Protein AF-A0A6A4NWA4-F1 (afdb_monomer_lite)

Secondary structure (DSSP, 8-state):
------PPPPPEEEEEETTEEEEEETT---STTHHHHHHHHHHHHHHH-----S-TTHHHHHHHTT--

Radius of gyration: 19.05 Å; chains: 1; bounding box: 47×36×36 Å

Foldseek 3Di:
DDDPPPPDFFDKDWDADPNDIDIDGVPDPPPPCSVVVVVVVVVVVVVVPDDPPDDPPPVVVVVVVVVD

Organism: Lupinus albus (NCBI:txid3870)

pLDDT: mean 74.34, std 15.26, ra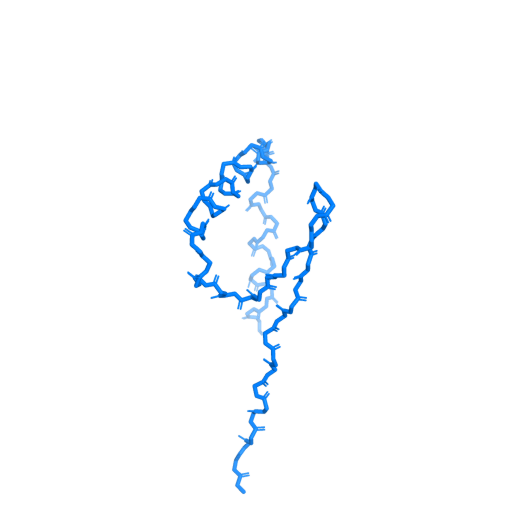nge [45.22, 94.38]

Structure (mmCIF, N/CA/C/O backbone):
data_AF-A0A6A4NWA4-F1
#
_entry.id   AF-A0A6A4NWA4-F1
#
loop_
_atom_site.group_PDB
_atom_site.id
_atom_site.type_symbol
_atom_site.label_atom_id
_atom_site.label_alt_id
_atom_site.label_comp_id
_atom_site.label_asym_id
_atom_site.label_entity_id
_atom_site.label_seq_id
_atom_site.pdbx_PDB_ins_code
_atom_site.Cartn_x
_atom_site.Cartn_y
_atom_site.Cartn_z
_atom_site.occupancy
_atom_site.B_iso_or_equiv
_atom_site.auth_seq_id
_atom_site.auth_comp_id
_atom_site.auth_asym_id
_atom_site.auth_atom_id
_atom_site.pdbx_PDB_model_num
ATOM 1 N N . MET A 1 1 ? 38.908 3.181 -6.309 1.00 47.75 1 MET A N 1
ATOM 2 C CA . MET A 1 1 ? 37.645 3.720 -6.859 1.00 47.75 1 MET A CA 1
ATOM 3 C C . MET A 1 1 ? 36.650 3.843 -5.718 1.00 47.75 1 MET A C 1
ATOM 5 O O . MET A 1 1 ? 36.646 2.981 -4.850 1.00 47.75 1 MET A O 1
ATOM 9 N N . ARG A 1 2 ? 35.920 4.959 -5.662 1.00 56.22 2 ARG A N 1
ATOM 10 C CA . ARG A 1 2 ? 34.924 5.270 -4.625 1.00 56.22 2 ARG A CA 1
ATOM 11 C C . ARG A 1 2 ? 33.728 4.309 -4.746 1.00 56.22 2 ARG A C 1
ATOM 13 O O . ARG A 1 2 ? 33.502 3.776 -5.826 1.00 56.22 2 ARG A O 1
ATOM 20 N N . GLY A 1 3 ? 33.046 4.075 -3.625 1.00 54.72 3 GLY A N 1
ATOM 21 C CA . GLY A 1 3 ? 32.072 3.008 -3.382 1.00 54.72 3 GLY A CA 1
ATOM 22 C C . GLY A 1 3 ? 31.116 2.669 -4.525 1.00 54.72 3 GLY A C 1
ATOM 23 O O . GLY A 1 3 ? 30.341 3.512 -4.967 1.00 54.72 3 GLY A O 1
ATOM 24 N N . LEU A 1 4 ? 31.103 1.391 -4.912 1.00 61.25 4 LEU A N 1
ATOM 25 C CA . LEU A 1 4 ? 29.892 0.783 -5.447 1.00 61.25 4 LEU A CA 1
ATOM 26 C C . LEU A 1 4 ? 28.938 0.624 -4.263 1.00 61.25 4 LEU A C 1
ATOM 28 O O . LEU A 1 4 ? 29.044 -0.328 -3.490 1.00 61.25 4 LEU A O 1
ATOM 32 N N . MET A 1 5 ? 28.0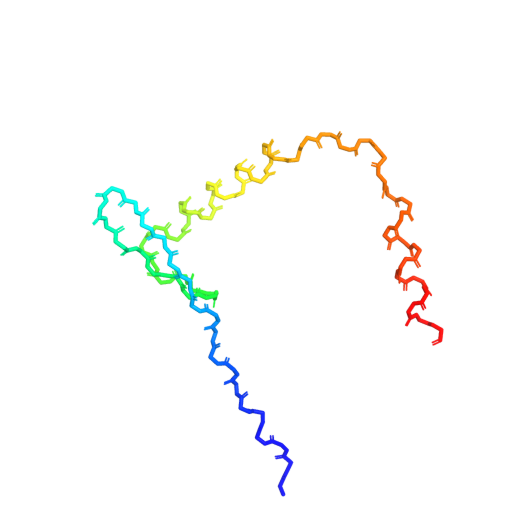45 1.593 -4.076 1.00 62.78 5 MET A N 1
ATOM 33 C CA . MET A 1 5 ? 26.824 1.336 -3.324 1.00 62.78 5 MET A CA 1
ATOM 34 C C . MET A 1 5 ? 26.082 0.277 -4.134 1.00 62.78 5 MET A C 1
ATOM 36 O O . MET A 1 5 ? 25.566 0.568 -5.207 1.00 62.78 5 MET A O 1
ATOM 40 N N . VAL A 1 6 ? 26.127 -0.973 -3.675 1.00 65.81 6 VAL A N 1
ATOM 41 C CA . VAL A 1 6 ? 25.202 -1.996 -4.156 1.00 65.81 6 VAL A CA 1
ATOM 42 C C . VAL A 1 6 ? 23.825 -1.465 -3.791 1.00 65.81 6 VAL A C 1
ATOM 44 O O . VAL A 1 6 ? 23.512 -1.360 -2.600 1.00 65.81 6 VAL A O 1
ATOM 47 N N . GLU A 1 7 ? 23.053 -1.029 -4.786 1.00 65.25 7 GLU A N 1
ATOM 48 C CA . GLU A 1 7 ? 21.649 -0.721 -4.553 1.00 65.25 7 GLU A CA 1
ATOM 49 C C . GLU A 1 7 ? 21.024 -1.983 -3.968 1.00 65.25 7 GLU A C 1
ATOM 51 O O . GLU A 1 7 ? 21.105 -3.064 -4.550 1.00 65.25 7 GLU A O 1
ATOM 56 N N . LYS A 1 8 ? 20.511 -1.873 -2.740 1.00 70.06 8 LYS A N 1
ATOM 57 C CA . LYS A 1 8 ? 19.750 -2.971 -2.159 1.00 70.06 8 LYS A CA 1
ATOM 58 C C . LYS A 1 8 ? 18.509 -3.124 -3.017 1.00 70.06 8 LYS A C 1
ATOM 60 O O . LYS A 1 8 ? 17.816 -2.129 -3.231 1.00 70.06 8 LYS A O 1
ATOM 65 N N . ASP A 1 9 ? 18.230 -4.349 -3.448 1.00 69.38 9 ASP A N 1
ATOM 66 C CA . ASP A 1 9 ? 16.966 -4.640 -4.105 1.00 69.38 9 ASP A CA 1
ATOM 67 C C . ASP A 1 9 ? 15.820 -4.112 -3.227 1.00 69.38 9 ASP A C 1
ATOM 69 O O . ASP A 1 9 ? 15.845 -4.302 -1.998 1.00 69.38 9 ASP A O 1
ATOM 73 N N . PRO A 1 10 ? 14.848 -3.394 -3.814 1.00 73.94 10 PRO A N 1
ATOM 74 C CA . PRO A 1 10 ? 13.710 -2.899 -3.065 1.00 73.94 10 PRO A CA 1
ATOM 75 C C . PRO A 1 10 ? 13.015 -4.061 -2.355 1.00 73.94 10 PRO A C 1
ATOM 77 O O . PRO A 1 10 ? 12.952 -5.185 -2.854 1.00 73.94 10 PRO A O 1
ATOM 80 N N . GLY A 1 11 ? 12.501 -3.785 -1.155 1.00 83.75 11 GLY A N 1
ATOM 81 C CA . GLY A 1 11 ? 11.807 -4.796 -0.367 1.00 83.75 11 GLY A CA 1
ATOM 82 C C . GLY A 1 11 ? 10.633 -5.378 -1.152 1.00 83.75 11 GLY A C 1
ATOM 83 O O . GLY A 1 11 ? 9.764 -4.632 -1.605 1.00 83.75 11 GLY A O 1
ATOM 84 N N . LEU A 1 12 ? 10.615 -6.703 -1.287 1.00 85.94 12 LEU A N 1
ATOM 85 C CA . LEU A 1 12 ? 9.483 -7.452 -1.816 1.00 85.94 12 LEU A CA 1
ATOM 86 C C . LEU A 1 12 ? 8.601 -7.909 -0.658 1.00 85.94 12 LEU A C 1
ATOM 88 O O . LEU A 1 12 ? 9.081 -8.430 0.349 1.00 85.94 12 LEU A O 1
ATOM 92 N N . SER A 1 13 ? 7.300 -7.723 -0.817 1.00 85.44 13 SER A N 1
ATOM 93 C CA . SER A 1 13 ? 6.279 -8.204 0.107 1.00 85.44 13 SER A CA 1
ATOM 94 C C . SER A 1 13 ? 5.188 -8.932 -0.664 1.00 85.44 13 SER A C 1
ATOM 96 O O . SER A 1 13 ? 5.035 -8.737 -1.870 1.00 85.44 13 SER A O 1
ATOM 98 N N . TRP A 1 14 ? 4.425 -9.776 0.023 1.00 90.38 14 TRP A N 1
ATOM 99 C CA . TRP A 1 14 ? 3.271 -10.436 -0.566 1.00 90.38 14 TRP A CA 1
ATOM 100 C C . TRP A 1 14 ? 2.107 -10.493 0.411 1.00 90.38 14 TRP A C 1
ATOM 102 O O . TRP A 1 14 ? 2.294 -10.468 1.630 1.00 90.38 14 TRP A O 1
ATOM 112 N N . ILE A 1 15 ? 0.905 -10.628 -0.135 1.00 86.94 15 ILE A N 1
ATOM 113 C CA . ILE A 1 15 ? -0.295 -10.992 0.616 1.00 86.94 15 ILE A CA 1
ATOM 114 C C . ILE A 1 15 ? -1.019 -12.119 -0.118 1.00 86.94 15 ILE A C 1
ATOM 116 O O . ILE A 1 15 ? -0.944 -12.219 -1.342 1.00 86.94 15 ILE A O 1
ATOM 120 N N . GLU A 1 16 ? -1.753 -12.935 0.630 1.00 93.50 16 GLU A N 1
ATOM 121 C CA . GLU A 1 16 ? -2.702 -13.895 0.073 1.00 93.50 16 GLU A CA 1
ATOM 122 C C . GLU A 1 16 ? -4.121 -13.365 0.292 1.00 93.50 16 GLU A C 1
ATOM 124 O O . GLU A 1 16 ? -4.525 -13.080 1.422 1.00 93.50 16 GLU A O 1
ATOM 129 N N . ALA A 1 17 ? -4.888 -13.221 -0.784 1.00 85.31 17 ALA A N 1
ATOM 130 C CA . ALA A 1 17 ? -6.274 -12.781 -0.735 1.00 85.31 17 ALA A CA 1
ATOM 131 C C . ALA A 1 17 ? -7.108 -13.615 -1.706 1.00 85.31 17 ALA A C 1
ATOM 133 O O . ALA A 1 17 ? -6.741 -13.790 -2.857 1.00 85.31 17 ALA A O 1
ATOM 134 N N . LYS A 1 18 ? -8.255 -14.139 -1.255 1.00 89.50 18 LYS A N 1
ATOM 135 C CA . LYS A 1 18 ? -9.169 -14.944 -2.094 1.00 89.50 18 LYS A CA 1
ATOM 136 C C . LYS A 1 18 ? -8.500 -16.136 -2.814 1.00 89.50 18 LYS A C 1
ATOM 138 O O . LYS A 1 18 ? -9.005 -16.562 -3.846 1.00 89.50 18 LYS A O 1
ATOM 143 N N . LYS A 1 19 ? -7.454 -16.725 -2.215 1.00 92.38 19 LYS A N 1
ATOM 144 C CA . L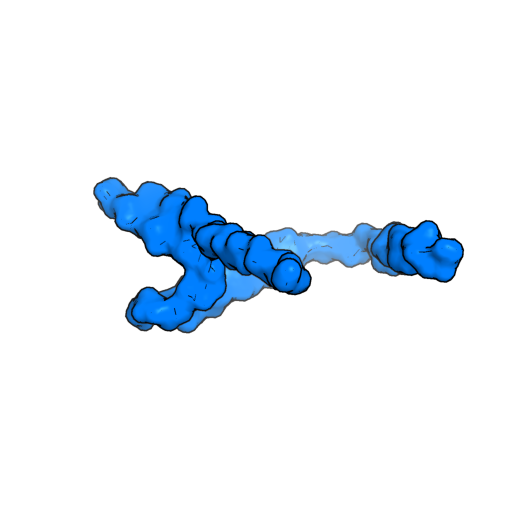YS A 1 19 ? -6.604 -17.798 -2.780 1.00 92.38 19 LYS A CA 1
ATOM 145 C C . LYS A 1 19 ? -5.651 -17.356 -3.902 1.00 92.38 19 LYS A C 1
ATOM 147 O O . LYS A 1 19 ? -5.038 -18.217 -4.523 1.00 92.38 19 LYS A O 1
ATOM 152 N N . ASP A 1 20 ? -5.492 -16.052 -4.109 1.00 89.75 20 ASP A N 1
ATOM 153 C CA . ASP A 1 20 ? -4.499 -15.477 -5.010 1.00 89.75 20 ASP A CA 1
ATOM 154 C C . ASP A 1 20 ? -3.367 -14.818 -4.212 1.00 89.75 20 ASP A C 1
ATOM 156 O O . ASP A 1 20 ? -3.590 -14.186 -3.173 1.00 89.75 20 ASP A O 1
ATOM 160 N N . ILE A 1 21 ? -2.135 -14.976 -4.703 1.00 89.38 21 ILE A N 1
ATOM 161 C CA . ILE A 1 21 ? -0.941 -14.342 -4.138 1.00 89.38 21 ILE A CA 1
ATOM 162 C C . ILE A 1 21 ? -0.667 -13.060 -4.916 1.00 89.38 21 ILE A C 1
ATOM 164 O O . ILE A 1 21 ? -0.453 -13.090 -6.127 1.00 89.38 21 ILE A O 1
ATOM 168 N N . HIS A 1 22 ? -0.614 -11.941 -4.202 1.00 84.38 22 HIS A N 1
ATOM 169 C CA . HIS A 1 22 ? -0.271 -10.640 -4.759 1.00 84.38 22 HIS A CA 1
ATOM 170 C C . HIS A 1 22 ? 1.092 -10.207 -4.226 1.00 84.38 22 HIS A C 1
ATOM 172 O O . HIS A 1 22 ? 1.278 -10.114 -3.012 1.00 84.38 22 HIS A O 1
ATOM 178 N N . VAL A 1 23 ? 2.037 -9.955 -5.132 1.00 85.75 23 VAL A N 1
ATOM 179 C CA . VAL A 1 23 ? 3.401 -9.511 -4.814 1.00 85.75 23 VAL A CA 1
ATOM 180 C C . VAL A 1 23 ? 3.510 -8.012 -5.059 1.00 85.75 23 VAL A C 1
ATOM 182 O O . VAL A 1 23 ? 3.040 -7.514 -6.078 1.00 85.75 23 VAL A O 1
ATOM 185 N N . PHE A 1 24 ? 4.156 -7.307 -4.136 1.00 83.12 24 PHE A N 1
ATOM 186 C CA . PHE A 1 24 ? 4.379 -5.869 -4.198 1.00 83.12 24 PHE A CA 1
ATOM 187 C C . PHE A 1 24 ? 5.849 -5.564 -3.944 1.00 83.12 24 PHE A C 1
ATOM 189 O O . PHE A 1 24 ? 6.428 -6.035 -2.959 1.00 83.12 24 PHE A O 1
ATOM 196 N N . SER A 1 25 ? 6.430 -4.739 -4.808 1.00 85.94 25 SER A N 1
ATOM 197 C CA . SER A 1 25 ? 7.746 -4.150 -4.585 1.00 85.94 25 SER A CA 1
ATOM 198 C C . SER A 1 25 ? 7.606 -2.751 -3.992 1.00 85.94 25 SER A C 1
ATOM 200 O O . SER A 1 25 ? 6.679 -2.004 -4.314 1.00 85.94 25 SER A O 1
ATOM 202 N N . SER A 1 26 ? 8.528 -2.380 -3.108 1.00 82.81 26 SER A N 1
ATOM 203 C CA . SER A 1 26 ? 8.577 -1.030 -2.554 1.00 82.81 26 SER A CA 1
ATOM 204 C C . SER A 1 26 ? 8.765 0.012 -3.662 1.00 82.81 26 SER A C 1
ATOM 206 O O . SER A 1 26 ? 9.775 0.003 -4.360 1.00 82.81 26 SER A O 1
ATOM 208 N N . GLY A 1 27 ? 7.821 0.951 -3.773 1.00 79.50 27 GLY A N 1
ATOM 209 C CA . GLY A 1 27 ? 7.852 2.024 -4.774 1.00 79.50 27 GLY A CA 1
ATOM 210 C C . GLY A 1 27 ? 7.298 1.639 -6.149 1.00 79.50 27 GLY A C 1
ATOM 211 O O . GLY A 1 27 ? 7.358 2.458 -7.063 1.00 79.50 27 GLY A O 1
ATOM 212 N N . ASP A 1 28 ? 6.751 0.431 -6.305 1.00 83.62 28 ASP A N 1
ATOM 213 C CA . ASP A 1 28 ? 6.079 0.022 -7.537 1.00 83.62 28 ASP A CA 1
ATOM 214 C C . ASP A 1 28 ? 4.755 0.775 -7.738 1.00 83.62 28 ASP A C 1
ATOM 216 O O . ASP A 1 28 ? 3.910 0.842 -6.844 1.00 83.62 28 ASP A O 1
ATOM 220 N N . ILE A 1 29 ? 4.589 1.328 -8.940 1.00 81.25 29 ILE A N 1
ATOM 221 C CA . ILE A 1 29 ? 3.391 2.042 -9.408 1.00 81.25 29 ILE A CA 1
ATOM 222 C C . ILE A 1 29 ? 2.837 1.443 -10.711 1.00 81.25 29 ILE A C 1
ATOM 224 O O . ILE A 1 29 ? 1.903 1.985 -11.292 1.00 81.25 29 ILE A O 1
ATOM 228 N N . SER A 1 30 ? 3.425 0.347 -11.203 1.00 84.44 30 SER A N 1
ATOM 229 C CA . SER A 1 30 ? 3.072 -0.269 -12.490 1.00 84.44 30 SER A CA 1
ATOM 230 C C . SER A 1 30 ? 1.770 -1.070 -12.444 1.00 84.44 30 SER A C 1
ATOM 232 O O . SER A 1 30 ? 1.189 -1.376 -13.487 1.00 84.44 30 SER A O 1
ATOM 234 N N . HIS A 1 31 ? 1.294 -1.405 -11.243 1.00 80.06 31 H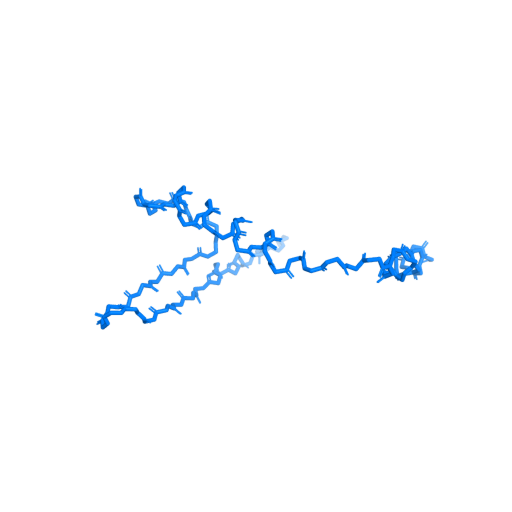IS A N 1
ATOM 235 C CA . HIS A 1 31 ? 0.069 -2.167 -11.064 1.00 80.06 31 HIS A CA 1
ATOM 236 C C . HIS A 1 31 ? -1.144 -1.372 -11.593 1.00 80.06 31 HIS A C 1
ATOM 238 O O . HIS A 1 31 ? -1.339 -0.232 -11.171 1.00 80.06 31 HIS A O 1
ATOM 244 N N . PRO A 1 32 ? -2.030 -1.956 -12.429 1.00 86.50 32 PRO A N 1
ATOM 245 C CA . PRO A 1 32 ? -3.188 -1.249 -12.999 1.00 86.50 32 PRO A CA 1
ATOM 246 C C . PRO A 1 32 ? -4.136 -0.623 -11.967 1.00 86.50 32 PRO A C 1
ATOM 248 O O . PRO A 1 32 ? -4.896 0.281 -12.287 1.00 86.50 32 PRO A O 1
ATOM 251 N N . MET A 1 33 ? -4.091 -1.123 -10.730 1.00 84.06 33 MET A N 1
ATOM 252 C CA . MET A 1 33 ? -4.895 -0.652 -9.597 1.00 84.06 33 MET A CA 1
ATOM 253 C C . MET A 1 33 ? -4.085 0.144 -8.557 1.00 84.06 33 MET A C 1
ATOM 255 O O . MET A 1 33 ? -4.538 0.282 -7.422 1.00 84.06 33 MET A O 1
ATOM 259 N N . ALA A 1 34 ? -2.872 0.608 -8.880 1.00 84.19 34 ALA A N 1
ATOM 260 C CA . ALA A 1 34 ? -1.996 1.293 -7.923 1.00 84.19 34 ALA A CA 1
ATOM 261 C C . ALA A 1 34 ? -2.697 2.485 -7.241 1.00 84.19 34 ALA A C 1
ATOM 263 O O . ALA A 1 34 ? -2.668 2.592 -6.013 1.00 84.19 34 ALA A O 1
ATOM 264 N N . ASP A 1 35 ? -3.409 3.305 -8.019 1.00 89.44 35 ASP A N 1
ATOM 265 C CA . ASP A 1 35 ? -4.156 4.463 -7.514 1.00 89.44 35 ASP A CA 1
ATOM 266 C C . ASP A 1 35 ? -5.270 4.060 -6.535 1.00 89.44 35 ASP A C 1
ATOM 268 O O . ASP A 1 35 ? -5.422 4.665 -5.471 1.00 89.44 35 ASP A O 1
ATOM 272 N N . GLU A 1 36 ? -6.030 3.009 -6.856 1.00 90.56 36 GLU A N 1
ATOM 273 C CA . GLU A 1 36 ? -7.118 2.503 -6.008 1.00 90.56 36 GLU A CA 1
ATOM 274 C C . GLU A 1 36 ? -6.584 1.945 -4.685 1.00 90.56 36 GLU A C 1
ATOM 276 O O . GLU A 1 36 ? -7.093 2.274 -3.610 1.00 90.56 36 GLU A O 1
ATOM 281 N N . VAL A 1 37 ? -5.516 1.144 -4.748 1.00 86.31 37 VAL A N 1
ATOM 282 C CA . VAL A 1 37 ? -4.854 0.579 -3.564 1.00 86.31 37 VAL A CA 1
ATOM 283 C C . VAL A 1 37 ? -4.310 1.695 -2.672 1.00 86.31 37 VAL A C 1
ATOM 285 O O . VAL A 1 37 ? -4.500 1.664 -1.452 1.00 86.31 37 VAL A O 1
ATOM 288 N N . GLN A 1 38 ? -3.679 2.715 -3.259 1.00 87.00 38 GLN A N 1
ATOM 289 C CA . GLN A 1 38 ? -3.159 3.858 -2.516 1.00 87.00 38 GLN A CA 1
ATOM 290 C C . GLN A 1 38 ? -4.286 4.688 -1.878 1.00 87.00 38 GLN A C 1
ATOM 292 O O . GLN A 1 38 ? -4.181 5.067 -0.706 1.00 87.00 38 GLN A O 1
ATOM 297 N N . ALA A 1 39 ? -5.377 4.947 -2.603 1.00 92.19 39 ALA A N 1
ATOM 298 C CA . ALA A 1 39 ? -6.538 5.665 -2.081 1.00 92.19 39 ALA A CA 1
ATOM 299 C C . ALA A 1 39 ? -7.174 4.935 -0.885 1.00 92.19 39 ALA A C 1
ATOM 301 O O . ALA A 1 39 ? -7.446 5.554 0.152 1.00 92.19 39 ALA A O 1
ATOM 302 N N . GLU A 1 40 ? -7.339 3.615 -0.986 1.00 91.50 40 GLU A N 1
ATOM 303 C CA . GLU A 1 40 ? -7.852 2.783 0.103 1.00 91.50 40 GLU A CA 1
ATOM 304 C C . GLU A 1 40 ? -6.910 2.762 1.309 1.00 91.50 40 GLU A C 1
ATOM 306 O O . GLU A 1 40 ? -7.358 2.937 2.446 1.00 91.50 40 GLU A O 1
ATOM 311 N N . LEU A 1 41 ? -5.596 2.654 1.092 1.00 88.75 41 LEU A N 1
ATOM 312 C CA . LEU A 1 41 ? -4.615 2.736 2.174 1.00 88.75 41 LEU A CA 1
ATOM 313 C C . LEU A 1 41 ? -4.684 4.090 2.897 1.00 88.75 41 LEU A C 1
ATOM 315 O O . LEU A 1 41 ? -4.655 4.139 4.129 1.00 88.75 41 LEU A O 1
ATOM 319 N N . HIS A 1 42 ? -4.833 5.196 2.160 1.00 90.62 42 HIS A N 1
ATOM 320 C CA . HIS A 1 42 ? -5.030 6.519 2.754 1.00 90.62 42 HIS A CA 1
ATOM 321 C C . HIS A 1 42 ? -6.329 6.607 3.563 1.00 90.62 42 HIS A C 1
ATOM 323 O O . HIS A 1 42 ? -6.317 7.169 4.663 1.00 90.62 42 HIS A O 1
ATOM 329 N N . ARG A 1 43 ? -7.435 6.047 3.059 1.00 94.38 43 ARG A N 1
ATOM 330 C CA . ARG A 1 43 ? -8.719 5.981 3.774 1.00 94.38 43 ARG A CA 1
ATOM 331 C C . ARG A 1 43 ? -8.584 5.196 5.079 1.00 94.38 43 ARG A C 1
ATOM 333 O O . ARG A 1 43 ? -8.973 5.693 6.134 1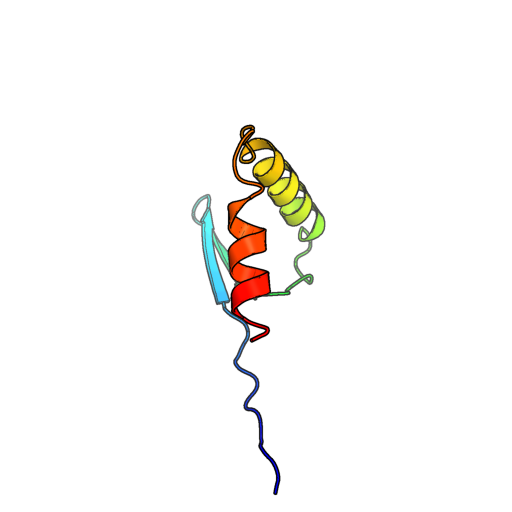.00 94.38 43 ARG A O 1
ATOM 340 N N . LEU A 1 44 ? -7.979 4.009 5.027 1.00 91.06 44 LEU A N 1
ATOM 341 C CA . LEU A 1 44 ? -7.729 3.172 6.200 1.00 91.06 44 LEU A CA 1
ATOM 342 C C . LEU A 1 44 ? -6.825 3.878 7.210 1.00 91.06 44 LEU A C 1
ATOM 344 O O . LEU A 1 44 ? -7.154 3.911 8.392 1.00 91.06 44 LEU A O 1
ATOM 348 N N . LYS A 1 45 ? -5.739 4.515 6.757 1.00 89.25 45 LYS A N 1
ATOM 349 C CA . LYS A 1 45 ? -4.842 5.288 7.625 1.00 89.25 45 LYS A CA 1
ATOM 350 C C . LYS A 1 45 ?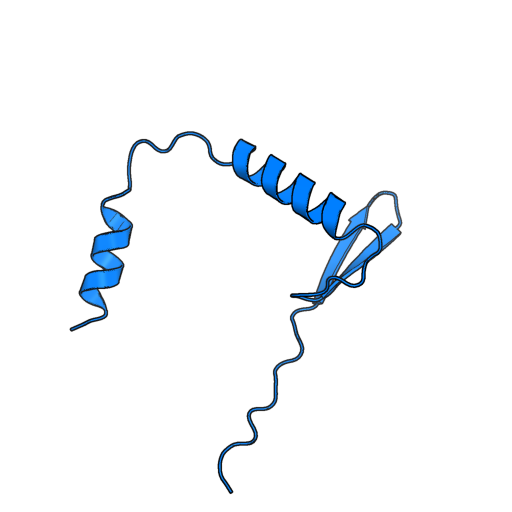 -5.589 6.403 8.355 1.00 89.25 45 LYS A C 1
ATOM 352 O O . LYS A 1 45 ? -5.403 6.552 9.556 1.00 89.25 45 LYS A O 1
ATOM 357 N N . ARG A 1 46 ? -6.466 7.147 7.669 1.00 89.19 46 ARG A N 1
ATOM 358 C CA . ARG A 1 46 ? -7.319 8.168 8.309 1.00 89.19 46 ARG A CA 1
ATOM 359 C C . ARG A 1 46 ? -8.228 7.564 9.381 1.00 89.19 46 ARG A C 1
ATOM 361 O O . ARG A 1 46 ? -8.364 8.157 10.442 1.00 89.19 46 ARG A O 1
ATOM 368 N N . ASN A 1 47 ? -8.780 6.377 9.141 1.00 86.94 47 ASN A N 1
ATOM 369 C CA . ASN A 1 47 ? -9.640 5.682 10.105 1.00 86.94 47 ASN A CA 1
ATOM 370 C C . ASN A 1 47 ? -8.859 5.083 11.290 1.00 86.94 47 ASN A C 1
ATOM 372 O O . ASN A 1 47 ? -9.399 4.956 12.387 1.00 86.94 47 ASN A O 1
ATOM 376 N N . MET A 1 48 ? -7.595 4.706 11.077 1.00 83.38 48 MET A N 1
ATOM 377 C CA . MET A 1 48 ? -6.696 4.204 12.122 1.00 83.38 48 MET A CA 1
ATOM 378 C C . MET A 1 48 ? -6.116 5.324 12.990 1.00 83.38 48 MET A C 1
ATOM 380 O O . MET A 1 48 ? -5.723 5.064 14.127 1.00 83.38 48 MET A O 1
ATOM 384 N N . ILE A 1 49 ? -6.099 6.570 12.500 1.00 72.62 49 ILE A N 1
ATOM 385 C CA . ILE A 1 49 ? -5.818 7.757 13.316 1.00 72.62 49 ILE A CA 1
ATOM 386 C C . ILE A 1 49 ? -7.052 8.024 14.187 1.00 72.62 49 ILE A C 1
ATOM 388 O O . ILE A 1 49 ? -7.859 8.919 13.949 1.00 72.62 49 ILE A O 1
ATOM 392 N N . ARG A 1 50 ? -7.211 7.210 15.232 1.00 61.91 50 ARG A N 1
ATOM 393 C CA . ARG A 1 50 ? -7.978 7.606 16.409 1.00 61.91 50 ARG A CA 1
ATOM 394 C C . ARG A 1 50 ? -7.248 8.782 17.053 1.00 61.91 50 ARG A C 1
ATOM 396 O O . ARG A 1 50 ? -6.032 8.742 17.217 1.00 61.91 50 ARG A O 1
ATOM 403 N N . THR A 1 51 ? -8.005 9.823 17.372 1.00 59.19 51 THR A N 1
ATOM 404 C CA . THR A 1 51 ? -7.602 11.035 18.092 1.00 59.19 51 THR A CA 1
ATOM 405 C C . THR A 1 51 ? -6.583 10.746 19.199 1.00 59.19 51 THR A C 1
ATOM 407 O O . THR A 1 51 ? -6.954 10.323 20.290 1.00 59.19 51 THR A O 1
ATOM 410 N N . LYS A 1 52 ? -5.304 11.014 18.943 1.00 52.88 52 LYS A N 1
ATOM 411 C CA . LYS A 1 52 ? -4.393 11.426 20.005 1.00 52.88 52 LYS A CA 1
ATOM 412 C C . LYS A 1 52 ? -4.461 12.949 20.075 1.00 52.88 52 LYS A C 1
ATOM 414 O O . LYS A 1 52 ? -3.734 13.640 19.370 1.00 52.88 52 LYS A O 1
ATOM 419 N N . SER A 1 53 ? -5.382 13.473 20.879 1.00 56.00 53 SER A N 1
ATOM 420 C CA . SER A 1 53 ? -4.927 14.502 21.813 1.00 56.00 53 SER A CA 1
ATOM 421 C C . SER A 1 53 ? -3.850 13.821 22.669 1.00 56.00 53 SER A C 1
ATOM 423 O O . SER A 1 53 ? -4.098 12.704 23.116 1.00 56.00 53 SER A O 1
ATOM 425 N N . ASP A 1 54 ? -2.681 14.448 22.813 1.00 53.94 54 ASP A N 1
ATOM 426 C CA . ASP A 1 54 ? -1.489 13.959 23.540 1.00 53.94 54 ASP A CA 1
ATOM 427 C C . ASP A 1 54 ? -0.687 12.910 22.728 1.00 53.94 54 ASP A C 1
ATOM 429 O O . ASP A 1 54 ? -1.082 11.760 22.572 1.00 53.94 54 ASP A O 1
ATOM 433 N N . ASP A 1 55 ? 0.344 13.273 21.952 1.00 54.03 55 ASP A N 1
ATOM 434 C CA . ASP A 1 55 ? 1.717 13.486 22.440 1.00 54.03 55 ASP A CA 1
ATOM 435 C C . ASP A 1 55 ? 2.569 14.286 21.416 1.00 54.03 55 ASP A C 1
ATOM 437 O O . ASP A 1 55 ? 3.596 13.817 20.916 1.00 54.03 55 ASP A O 1
ATOM 441 N N . SER A 1 56 ? 2.174 15.513 21.059 1.00 54.78 56 SER A N 1
ATOM 442 C CA . SER A 1 56 ? 3.022 16.397 20.230 1.00 54.78 56 SER A CA 1
ATOM 443 C C . SER A 1 56 ? 4.280 16.920 20.951 1.00 54.78 56 SER A C 1
ATOM 445 O O . SER A 1 56 ? 5.063 17.662 20.355 1.00 54.78 56 SER A O 1
ATOM 447 N N . GLU A 1 57 ? 4.499 16.539 22.212 1.00 54.22 57 GLU A N 1
ATOM 448 C CA . GLU A 1 57 ? 5.670 16.928 23.009 1.00 54.22 57 GLU A CA 1
ATOM 449 C C . GLU A 1 57 ? 6.864 15.975 22.782 1.00 54.22 57 GLU A C 1
ATOM 451 O O . GLU A 1 57 ? 8.017 16.405 22.709 1.00 54.22 57 GLU A O 1
ATOM 456 N N . THR A 1 58 ? 6.621 14.675 22.580 1.00 54.62 58 THR A N 1
ATOM 457 C CA . THR A 1 58 ? 7.693 13.664 22.670 1.00 54.62 58 THR A CA 1
ATOM 458 C C . THR A 1 58 ? 8.522 13.524 21.389 1.00 54.62 58 THR A C 1
ATOM 460 O O . THR A 1 58 ? 9.698 13.173 21.454 1.00 54.62 58 THR A O 1
ATOM 463 N N . GLN A 1 59 ? 7.976 13.870 20.215 1.00 52.41 59 GLN A N 1
ATOM 464 C CA . GLN A 1 59 ? 8.745 13.861 18.956 1.00 52.41 59 GLN A CA 1
ATOM 465 C C . GLN A 1 59 ? 9.668 15.079 18.788 1.00 52.41 59 GLN A C 1
ATOM 467 O O . GLN A 1 59 ? 10.668 14.978 18.076 1.00 52.41 59 GLN A O 1
ATOM 472 N N . LYS A 1 60 ? 9.397 16.205 19.467 1.00 56.06 60 LYS A N 1
ATOM 473 C CA . LYS A 1 60 ? 10.313 17.361 19.466 1.00 56.06 60 LYS A CA 1
ATOM 474 C C . LYS A 1 60 ? 11.554 17.103 20.320 1.00 56.06 60 LYS A C 1
ATOM 476 O O . LYS A 1 60 ? 12.650 17.473 19.907 1.00 56.06 60 LYS A O 1
ATOM 481 N N . ALA A 1 61 ? 11.400 16.411 21.452 1.00 53.62 61 ALA A N 1
ATOM 482 C CA . ALA A 1 61 ? 12.522 16.036 22.313 1.00 53.62 61 ALA A CA 1
ATOM 483 C C . ALA A 1 61 ? 13.540 15.141 21.580 1.00 53.62 61 ALA A C 1
ATOM 485 O O . ALA A 1 61 ? 14.742 15.372 21.671 1.00 53.62 61 ALA A O 1
ATOM 486 N N . CYS A 1 62 ? 13.081 14.169 20.784 1.00 56.97 62 CYS A N 1
ATOM 487 C CA . CYS A 1 62 ? 13.990 13.309 20.021 1.00 56.97 62 CYS A CA 1
ATOM 488 C C . CYS A 1 62 ? 14.737 14.052 18.901 1.00 56.97 62 CYS A C 1
ATOM 490 O O . CYS A 1 62 ? 15.901 13.752 18.663 1.00 56.97 62 CYS A O 1
ATOM 492 N N . TYR A 1 63 ? 14.112 15.033 18.239 1.00 55.28 63 TYR A N 1
ATOM 493 C CA . TYR A 1 63 ? 14.772 15.796 17.170 1.00 55.28 63 TYR A CA 1
ATOM 494 C C . TYR A 1 63 ? 15.859 16.745 17.694 1.00 55.28 63 TYR A C 1
ATOM 496 O O . TYR A 1 63 ? 16.896 16.890 17.054 1.00 55.28 63 TYR A O 1
ATOM 504 N N . LEU A 1 64 ? 15.646 17.361 18.860 1.00 58.84 64 LEU A N 1
ATOM 505 C CA . LEU A 1 64 ? 16.599 18.307 19.457 1.00 58.84 64 LEU A CA 1
ATOM 506 C C . LEU A 1 64 ? 17.802 17.613 20.115 1.00 58.84 64 LEU A C 1
ATOM 508 O O . LEU A 1 64 ? 18.893 18.174 20.143 1.00 58.84 64 LEU A O 1
ATOM 512 N N . ASN A 1 65 ? 17.634 16.375 20.587 1.00 57.88 65 ASN A N 1
ATOM 513 C CA . ASN A 1 65 ? 18.706 15.609 21.231 1.00 57.88 65 ASN A CA 1
ATOM 514 C C . ASN A 1 65 ? 19.681 14.950 20.237 1.00 57.88 65 ASN A C 1
ATOM 516 O O . ASN A 1 65 ? 20.705 14.416 20.655 1.00 57.88 65 ASN A O 1
ATOM 520 N N . CYS A 1 66 ? 19.377 14.967 18.935 1.00 51.16 66 CYS A N 1
ATOM 521 C CA . CYS A 1 66 ? 20.249 14.427 17.886 1.00 51.16 66 CYS A CA 1
ATOM 522 C C . CYS A 1 66 ? 21.068 15.501 17.152 1.00 51.16 66 CYS A C 1
ATOM 524 O O . CYS A 1 66 ? 21.870 15.155 16.290 1.00 51.16 66 CYS A O 1
ATOM 526 N N . THR A 1 67 ? 20.873 16.783 17.470 1.00 58.12 67 THR A N 1
ATOM 527 C CA . THR A 1 67 ? 21.629 17.911 16.891 1.00 58.12 67 THR A CA 1
ATOM 528 C C . THR A 1 67 ? 22.653 18.511 17.861 1.00 58.12 67 THR A C 1
ATOM 530 O O . THR A 1 67 ? 23.030 19.670 17.701 1.00 58.12 67 THR A O 1
ATOM 533 N N . GLY A 1 68 ? 23.057 17.743 18.879 1.00 45.22 68 GLY A N 1
ATOM 534 C CA . GLY A 1 68 ? 24.172 18.076 19.773 1.00 45.22 68 GLY A CA 1
ATOM 535 C C . GLY A 1 68 ? 25.526 17.805 19.136 1.00 45.22 68 GLY A C 1
ATOM 536 O O . GLY A 1 68 ? 25.642 16.773 18.437 1.00 45.22 68 GLY A O 1
#

Sequence (68 aa):
MRGLMVEKDPGLSWIEAKKDIHVFSSGDISHPMADEVQAELHRLKRNMIRTKSDDSETQKACYLNCTG